Protein 5COY (pdb70)

CATH classification: 2.40.50.40

Solvent-accessible surface area: 8173 Å² total; per-residue (Å²): 97,41,58,27,31,47,2,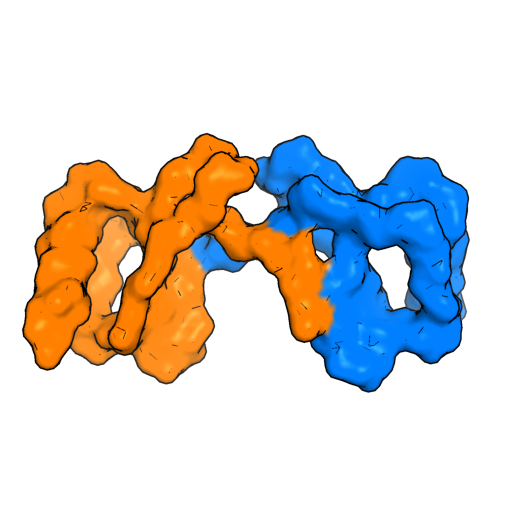1,57,70,74,59,96,192,76,13,75,80,79,101,1,67,95,51,69,131,12,36,86,127,13,87,49,96,3,0,0,0,20,6,151,178,98,107,58,7,0,0,33,36,114,100,135,34,0,104,88,30,20,88,48,34,115,156,148,75,61,66,26,25,47,1,1,49,44,71,44,98,188,70,5,68,84,80,90,2,79,80,42,66,128,15,39,83,136,11,89,54,97,3,0,0,0,11,4,151,183,101,105,60,2,0,0,34,35,142,116,137,36,0,114,90,33,15,90,48,36,104,144,154

GO terms:
  GO:0008009 chemokine activity (F, IDA)
  GO:0045745 positive regulation of G protein-coupled receptor signaling pathway (P, IDA)
  GO:0070098 chemokine-mediated signaling pathway (P, IDA)
  GO:0005576 extracellular region (C, IC)
  GO:0098586 cel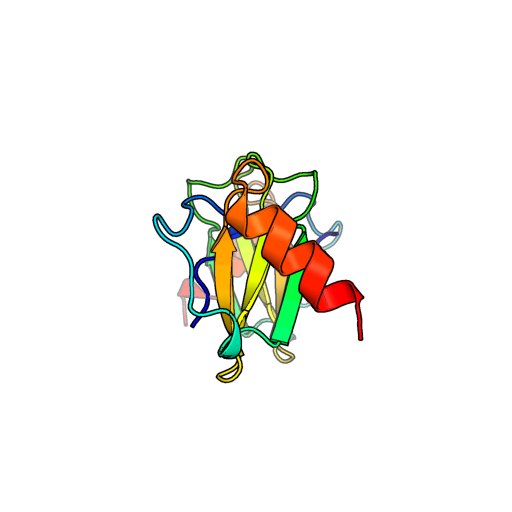lular response to virus (P, IEP)
  GO:2000406 positive regulation of T cell migration (P, IDA)
  GO:0050796 regulation of insulin secretion (P, IDA)
  GO:0007186 G protein-coupled receptor signaling pathway (P, IDA)
  GO:0016020 membrane (C, IDA)
  GO:0042379 chemokine receptor binding (F, IDA)
  GO:0005576 extracellular region (C, TAS)
  GO:0042802 identical protein binding (F, IPI)
  GO:0005515 protein binding (F, IPI)
  GO:0035689 chemokine (C-C motif) ligand 5 signaling pathway (P, IDA)
  GO:0042102 positive regulation of T cell proliferation (P, IDA)
  GO:0042119 neutrophil activation (P, IDA)
  GO:0030298 receptor signaling protein tyrosine kinase activator activity (F, IDA)
  GO:0031726 CCR1 chemokine receptor binding (F, IDA)
  GO:0045071 negative regulation of viral genome replication (P, IDA)
  GO:0045785 positive regulation of cell adhesion (P, IDA)

InterPro domains:
  IPR000827 CC chemokine, conserved site [PS00472] (33-74)
  IPR001811 Chemokine interleukin-8-like domain [PF00048] (32-88)
  IPR001811 Chemokine interleukin-8-like domain [SM00199] (30-88)
  IPR036048 Chemokine interleukin-8-like superfamily [SSF54117] (31-90)
  IPR039809 Chemokine beta/gamma/delta [PTHR12015] (4-88)

Organism: Homo sapiens (NCBI:txid9606)

Radius of gyration: 17.4 Å; Cα contacts (8 Å, |Δi|>4): 243; chains: 2; bounding box: 37×37×47 Å

Secondary structure (P-SEA, 3-state):
cccbbbbbccccccccccccccccccccccccbbbbbbbcccbbbbbbbcccaaaaaaaaaaacc/cccbbbbbccccccccccccccccccccccccbbbbbbbcccccbbbbbcccaaaaaaaaaaaac

Foldseek 3Di:
DPDDFDDDDDADPDDDPLQQFQDWDWGDPVHPATWIWTQGPVRDTGTHHPVDPVNVVSVVVNVPD/DDDDFDEDDDADPDDDPLVFFDAKDWGDPVYPDTWIWTAGPVGDTGTHDPPDPVNVVSNVVNVVD

Structure (mmCIF, N/CA/C/O backbone):
data_5COY
#
_entry.id   5COY
#
_cell.length_a   23.601
_cell.length_b   56.196
_cell.length_c   94.168
_cell.angle_alpha   90.00
_cell.angle_beta   90.00
_cell.angle_gamma   90.00
#
_symmetry.space_group_name_H-M   'P 21 21 21'
#
loop_
_entity.id
_entity.type
_entity.pdbx_description
1 polymer 'C-C motif chemokine 5'
2 branched alpha-D-fructofuranose-(2-1)-alpha-D-glucopyranose
3 non-polymer 'PHOSPHATE ION'
4 non-polymer DI(HYDROXYETHYL)ETHER
5 water water
#
loop_
_atom_site.group_PDB
_atom_site.id
_atom_site.type_symbol
_atom_site.label_atom_id
_atom_site.label_alt_id
_atom_site.label_comp_id
_atom_site.label_asym_id
_atom_site.label_entity_id
_atom_site.label_seq_id
_atom_site.pdbx_PDB_ins_code
_atom_site.Cartn_x
_atom_site.Cartn_y
_atom_site.Cartn_z
_atom_site.occupancy
_atom_site.B_iso_or_equiv
_atom_site.auth_seq_id
_atom_site.auth_comp_id
_atom_site.auth_asym_id
_atom_site.auth_atom_id
_atom_site.pdbx_PDB_model_num
ATOM 1 N N . SER A 1 1 ? -2.377 24.938 -6.416 1.00 18.26 4 SER A N 1
ATOM 2 C CA . SER A 1 1 ? -1.873 24.165 -5.291 1.00 17.71 4 SER A CA 1
ATOM 3 C C . SER A 1 1 ? -0.590 24.791 -4.745 1.00 16.42 4 SER A C 1
ATOM 4 O O . SER A 1 1 ? 0.140 25.447 -5.491 1.00 16.93 4 SER A O 1
ATOM 7 N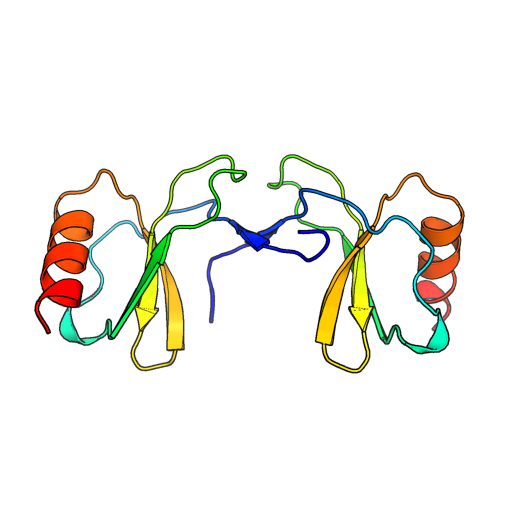 N . SER A 1 2 ? -0.316 24.599 -3.456 1.00 15.05 5 SER A N 1
ATOM 8 C CA . SER A 1 2 ? 0.998 24.977 -2.932 1.00 14.81 5 SER A CA 1
ATOM 9 C C . SER A 1 2 ? 1.927 23.774 -2.833 1.00 13.29 5 SER A C 1
ATOM 10 O O . SER A 1 2 ? 2.998 23.884 -2.270 1.00 13.34 5 SER A O 1
ATOM 13 N N . ASP A 1 3 ? 1.524 22.641 -3.405 1.00 11.87 6 ASP A N 1
ATOM 14 C CA . ASP A 1 3 ? 2.439 21.524 -3.638 1.00 11.38 6 ASP A CA 1
ATOM 15 C C . ASP A 1 3 ? 2.999 21.620 -5.042 1.00 10.51 6 ASP A C 1
ATOM 16 O O . ASP A 1 3 ? 2.429 22.307 -5.898 1.00 11.08 6 ASP A O 1
ATOM 21 N N . THR A 1 4 ? 4.099 20.923 -5.300 1.00 10.06 7 THR A N 1
ATOM 22 C CA . THR A 1 4 ? 4.599 20.856 -6.671 1.00 9.98 7 THR A CA 1
ATOM 23 C C . THR A 1 4 ? 3.587 20.211 -7.597 1.00 10.72 7 THR A C 1
ATOM 24 O O . THR A 1 4 ? 2.708 19.437 -7.175 1.00 11.31 7 THR A O 1
ATOM 28 N N . THR A 1 5 ? 3.699 20.545 -8.878 1.00 10.74 8 THR A N 1
ATOM 29 C CA . THR A 1 5 ? 2.872 19.893 -9.888 1.00 11.54 8 THR A CA 1
ATOM 30 C C . THR A 1 5 ? 3.775 19.607 -11.081 1.00 9.74 8 THR A C 1
ATOM 31 O O . THR A 1 5 ? 4.709 20.356 -11.356 1.00 10.43 8 THR A O 1
ATOM 35 N N . PRO A 1 6 ? 3.531 18.488 -11.768 1.00 9.94 9 PRO A N 1
ATOM 36 C CA . PRO A 1 6 ? 4.455 18.089 -12.835 1.00 11.01 9 PRO A CA 1
ATOM 37 C C . PRO A 1 6 ? 4.269 18.914 -14.102 1.00 10.86 9 PRO A C 1
ATOM 38 O O . PRO A 1 6 ? 3.141 19.127 -14.559 1.00 11.17 9 PRO A O 1
ATOM 42 N N . CYS A 1 7 ? 5.372 19.379 -14.660 1.00 11.02 10 CYS A N 1
ATOM 43 C CA . CYS A 1 7 ? 5.350 20.012 -15.969 1.00 11.72 10 CYS A CA 1
ATOM 44 C C . CYS A 1 7 ? 6.290 19.256 -16.901 1.00 12.05 10 CYS A C 1
ATOM 45 O O . CYS A 1 7 ? 7.226 18.565 -16.447 1.00 13.22 10 CYS A O 1
ATOM 48 N N . CYS A 1 8 ? 6.056 19.402 -18.202 1.00 12.34 11 CYS A N 1
ATOM 49 C CA . CYS A 1 8 ? 6.922 18.795 -19.217 1.00 13.91 11 CYS A CA 1
ATOM 50 C C . CYS A 1 8 ? 7.750 19.830 -19.932 1.00 15.34 11 CYS A C 1
ATOM 51 O O . CYS A 1 8 ? 7.222 20.857 -20.359 1.00 15.69 11 CYS A O 1
ATOM 54 N N . PHE A 1 9 ? 9.038 19.546 -20.097 1.00 15.89 12 PHE A N 1
ATOM 55 C CA . PHE A 1 9 ? 9.927 20.447 -20.836 1.00 17.65 12 PHE A CA 1
ATOM 56 C C . PHE A 1 9 ? 10.575 19.806 -22.050 1.00 20.27 12 PHE A C 1
ATOM 57 O O . PHE A 1 9 ? 11.324 20.457 -22.760 1.00 21.97 12 PHE A O 1
ATOM 65 N N . ALA A 1 10 ? 10.280 18.533 -22.280 1.00 19.82 13 ALA A N 1
ATOM 66 C CA . ALA A 1 10 ? 10.636 17.876 -23.520 1.00 20.63 13 ALA A CA 1
ATOM 67 C C . ALA A 1 10 ? 9.517 16.898 -23.828 1.00 19.88 13 ALA A C 1
ATOM 68 O O . ALA A 1 10 ? 8.787 16.485 -22.926 1.00 20.48 13 ALA A O 1
ATOM 70 N N . TYR A 1 11 ? 9.332 16.591 -25.102 1.00 18.80 14 TYR A N 1
ATOM 71 C CA . TYR A 1 11 ? 8.365 15.587 -25.523 1.00 17.72 14 TYR A CA 1
ATOM 72 C C . TYR A 1 11 ? 9.072 14.386 -26.124 1.00 16.97 14 TYR A C 1
ATOM 73 O O . TYR A 1 11 ? 10.071 14.546 -26.825 1.00 17.40 14 TYR A O 1
ATOM 82 N N . ILE A 1 12 ? 8.547 13.187 -25.901 1.00 16.16 15 ILE A N 1
ATOM 83 C CA . ILE A 1 12 ? 9.090 12.028 -26.605 1.00 16.63 15 ILE A CA 1
ATOM 84 C C . ILE A 1 12 ? 8.939 12.241 -28.119 1.00 17.17 15 ILE A C 1
ATOM 85 O O . ILE A 1 12 ? 7.921 12.742 -28.585 1.00 16.88 15 ILE A O 1
ATOM 90 N N . ALA A 1 13 ? 9.967 11.904 -28.887 1.00 17.37 16 ALA A N 1
ATOM 91 C CA . ALA A 1 13 ? 9.994 12.282 -30.302 1.00 20.67 16 ALA A CA 1
ATOM 92 C C . ALA A 1 13 ? 9.189 11.348 -31.206 1.00 24.83 16 ALA A C 1
ATOM 93 O O . ALA A 1 13 ? 8.797 11.728 -32.305 1.00 27.18 16 ALA A O 1
ATOM 95 N N . ARG A 1 14 ? 8.996 10.116 -30.768 1.00 26.38 17 ARG A N 1
ATOM 96 C CA . ARG A 1 14 ? 8.309 9.115 -31.580 1.00 28.78 17 ARG A CA 1
ATOM 97 C C . ARG A 1 14 ? 7.290 8.395 -30.709 1.00 26.99 17 ARG A C 1
ATOM 98 O O . ARG A 1 14 ? 7.383 8.450 -29.476 1.00 26.59 17 ARG A O 1
ATOM 106 N N . PRO A 1 15 ? 6.283 7.769 -31.334 1.00 25.79 18 PRO A N 1
ATOM 107 C CA . PRO A 1 15 ? 5.232 7.120 -30.549 1.00 24.59 18 PRO A CA 1
ATOM 108 C C . PRO A 1 15 ? 5.763 6.012 -29.659 1.00 23.60 18 PRO A C 1
ATOM 109 O O . PRO A 1 15 ? 6.559 5.169 -30.100 1.00 23.48 18 PRO A O 1
ATOM 113 N N . LEU A 1 16 ? 5.325 6.034 -28.405 1.00 23.00 19 LEU A N 1
ATOM 114 C CA . LEU A 1 16 ? 5.465 4.903 -27.508 1.00 22.74 19 LEU A CA 1
ATOM 115 C C . LEU A 1 16 ? 4.629 3.769 -28.069 1.00 21.19 19 LEU A C 1
ATOM 116 O O . LEU A 1 16 ? 3.620 4.025 -28.704 1.00 21.22 19 LEU A O 1
ATOM 121 N N . PRO A 1 17 ? 5.011 2.521 -27.796 1.00 20.88 20 PRO A N 1
ATOM 122 C CA . PRO A 1 17 ? 4.135 1.417 -28.200 1.00 20.06 20 PRO A CA 1
ATOM 123 C C . PRO A 1 17 ? 2.807 1.513 -27.453 1.00 17.18 20 PRO A C 1
ATOM 124 O O . PRO A 1 17 ? 2.803 1.599 -26.223 1.00 16.57 20 PRO A O 1
ATOM 128 N N . ARG A 1 18 ? 1.707 1.522 -28.194 1.00 15.00 21 ARG A N 1
ATOM 129 C CA . ARG A 1 18 ? 0.374 1.691 -27.626 1.00 14.11 21 ARG A CA 1
ATOM 130 C C . ARG A 1 18 ? 0.112 0.723 -26.492 1.00 14.51 21 ARG A C 1
ATOM 131 O O . ARG A 1 18 ? -0.439 1.122 -25.457 1.00 14.33 21 ARG A O 1
ATOM 139 N N . ALA A 1 19 ? 0.500 -0.540 -26.688 1.00 14.46 22 ALA A N 1
ATOM 140 C CA . ALA A 1 19 ? 0.175 -1.585 -25.715 1.00 15.39 22 ALA A CA 1
ATOM 141 C C . ALA A 1 19 ? 0.887 -1.383 -24.384 1.00 17.34 22 ALA A C 1
ATOM 142 O O . ALA A 1 19 ? 0.542 -2.034 -23.396 1.00 19.73 22 ALA A O 1
ATOM 144 N N . HIS A 1 20 ? 1.883 -0.508 -24.354 1.00 17.13 23 HIS A N 1
ATOM 145 C CA . HIS A 1 20 ? 2.584 -0.242 -23.104 1.00 17.89 23 HIS A CA 1
ATOM 146 C C . HIS A 1 20 ? 1.932 0.850 -22.302 1.00 15.39 23 HIS A C 1
ATOM 147 O O . HIS A 1 20 ? 2.385 1.141 -21.202 1.00 15.46 23 HIS A O 1
ATOM 154 N N . ILE A 1 21 ? 0.883 1.466 -22.827 1.00 12.46 24 ILE A N 1
ATOM 155 C CA . ILE A 1 21 ? 0.298 2.625 -22.159 1.00 12.75 24 ILE A CA 1
ATOM 156 C C . ILE A 1 21 ? -1.036 2.266 -21.535 1.00 11.81 24 ILE A C 1
ATOM 157 O O . ILE A 1 21 ? -1.892 1.680 -22.189 1.00 12.29 24 ILE A O 1
ATOM 162 N N . LYS A 1 22 ? -1.223 2.601 -20.260 1.00 11.42 25 LYS A N 1
ATOM 163 C CA . LYS A 1 22 ? -2.479 2.252 -19.605 1.00 12.42 25 LYS A CA 1
ATOM 164 C C . LYS A 1 22 ? -3.320 3.453 -19.167 1.00 12.72 25 LYS A C 1
ATOM 165 O O . LYS A 1 22 ? -4.511 3.300 -18.891 1.00 13.28 25 LYS A O 1
ATOM 171 N N . GLU A 1 23 ? -2.712 4.637 -19.093 1.00 11.75 26 GLU A N 1
ATOM 172 C CA . GLU A 1 23 ? -3.393 5.844 -18.585 1.00 12.57 26 GLU A CA 1
ATOM 173 C C . GLU A 1 23 ? -2.770 7.078 -19.210 1.00 11.82 26 GLU A C 1
ATOM 174 O O . GLU A 1 23 ? -1.646 7.033 -19.736 1.00 12.02 26 GLU A O 1
ATOM 180 N N . TYR A 1 24 ? -3.484 8.193 -19.112 1.00 12.14 27 TYR A N 1
ATOM 181 C CA . TYR A 1 24 ? -2.909 9.483 -19.481 1.00 13.81 27 TYR A CA 1
ATOM 182 C C . TYR A 1 24 ? -3.451 10.564 -18.550 1.00 14.17 27 TYR A C 1
ATOM 183 O O . TYR A 1 24 ? -4.507 10.390 -17.951 1.00 14.22 27 TYR A O 1
ATOM 192 N N . PHE A 1 25 ? -2.738 11.683 -18.444 1.00 13.99 28 PHE A N 1
ATOM 193 C CA . PHE A 1 25 ? -3.315 12.887 -17.860 1.00 15.05 28 PHE A CA 1
ATOM 194 C C . PHE A 1 25 ? -2.719 14.106 -18.546 1.00 16.46 28 PHE A C 1
ATOM 195 O O . PHE A 1 25 ? -1.698 14.021 -19.222 1.00 17.47 28 PHE A O 1
ATOM 203 N N . TYR A 1 26 ? -3.390 15.238 -18.395 1.00 16.27 29 TYR A N 1
ATOM 204 C CA . TYR A 1 26 ? -2.869 16.503 -18.899 1.00 16.44 29 TYR A CA 1
ATOM 205 C C . TYR A 1 26 ? -2.117 17.210 -17.799 1.00 15.28 29 TYR A C 1
ATOM 206 O O . TYR A 1 26 ? -2.583 17.248 -16.674 1.00 15.91 29 TYR A O 1
ATOM 215 N N . THR A 1 27 ? -0.962 17.789 -18.114 1.00 13.53 30 THR A N 1
ATOM 216 C CA . THR A 1 27 ? -0.288 18.611 -17.125 1.00 12.39 30 THR A CA 1
ATOM 217 C C . THR A 1 27 ? -1.092 19.872 -16.901 1.00 12.40 30 THR A C 1
ATOM 218 O O . THR A 1 27 ? -1.892 20.267 -17.752 1.00 13.07 30 THR A O 1
ATOM 222 N N . SER A 1 28 ? -0.875 20.497 -15.752 1.00 11.86 31 SER A N 1
ATOM 223 C CA . SER A 1 28 ? -1.553 21.738 -15.392 1.00 11.93 31 SER A 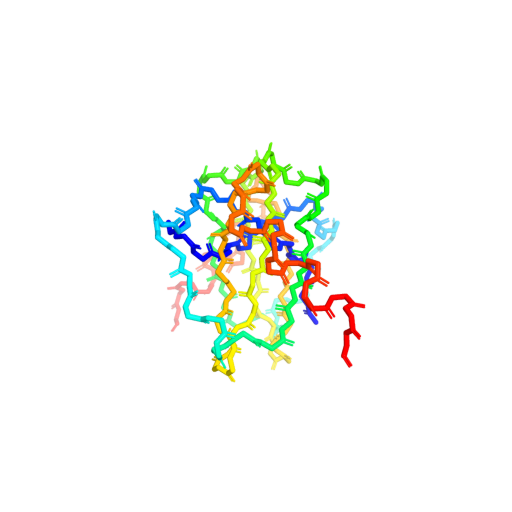CA 1
ATOM 224 C C . SER A 1 28 ? -1.472 22.827 -16.448 1.00 12.01 31 SER A C 1
ATOM 225 O O . SER A 1 28 ? -0.420 23.038 -17.048 1.00 11.80 31 SER A O 1
ATOM 228 N N . GLY A 1 29 ? -2.570 23.552 -16.635 1.00 11.42 32 GLY A N 1
ATOM 229 C CA . GLY A 1 29 ? -2.558 24.729 -17.497 1.00 11.01 32 GLY A CA 1
ATOM 230 C C . GLY A 1 29 ? -1.629 25.841 -17.025 1.00 11.90 32 GLY A C 1
ATOM 231 O O . GLY A 1 29 ? -1.364 26.794 -17.772 1.00 12.89 32 GLY A O 1
ATOM 232 N N . LYS A 1 30 ? -1.112 25.734 -15.800 1.00 11.58 33 LYS A N 1
ATOM 233 C CA . LYS A 1 30 ? -0.132 26.713 -15.302 1.00 13.55 33 LYS A CA 1
ATOM 234 C C . LYS A 1 30 ? 1.253 26.507 -15.916 1.00 11.99 33 LYS A C 1
ATOM 235 O O . LYS A 1 30 ? 2.081 27.423 -15.924 1.00 11.19 33 LYS A O 1
ATOM 241 N N . CYS A 1 31 ? 1.508 25.301 -16.424 1.00 11.65 34 CYS A N 1
ATOM 242 C CA . CYS A 1 31 ? 2.808 24.994 -17.030 1.00 11.15 34 CYS A CA 1
ATOM 243 C C . CYS A 1 31 ? 3.015 25.779 -18.317 1.00 11.87 34 CYS A C 1
ATOM 244 O O . CYS A 1 31 ? 2.054 26.167 -18.986 1.00 12.66 34 CYS A O 1
ATOM 247 N N . SER A 1 32 ? 4.276 26.000 -18.669 1.00 12.35 35 SER A N 1
ATOM 248 C CA . SER A 1 32 ? 4.569 26.778 -19.862 1.00 13.77 35 SER A CA 1
ATOM 249 C C . SER A 1 32 ? 4.179 26.040 -21.146 1.00 15.36 35 SER A C 1
ATOM 250 O O . SER A 1 32 ? 3.819 26.685 -22.133 1.00 16.92 35 SER A O 1
ATOM 253 N N . ASN A 1 33 ? 4.260 24.706 -21.136 1.00 15.66 36 ASN A N 1
ATOM 254 C CA . ASN A 1 33 ? 3.923 23.884 -22.312 1.00 17.49 36 ASN A CA 1
ATOM 255 C C . ASN A 1 33 ? 2.661 23.074 -22.040 1.00 16.64 36 ASN A C 1
ATOM 256 O O . ASN A 1 33 ? 2.499 22.540 -20.957 1.00 16.15 36 ASN A O 1
ATOM 261 N N . PRO A 1 34 ? 1.774 22.945 -23.022 1.00 17.13 37 PRO A N 1
ATOM 262 C CA . PRO A 1 34 ? 0.720 21.952 -22.833 1.00 17.78 37 PRO A CA 1
ATOM 263 C C . PRO A 1 34 ? 1.365 20.568 -22.967 1.00 17.62 37 PRO A C 1
ATOM 264 O O . PRO A 1 34 ? 2.352 20.415 -23.693 1.00 18.16 37 PRO A O 1
ATOM 268 N N . ALA A 1 35 ? 0.846 19.575 -22.273 1.00 16.25 38 ALA A N 1
ATOM 269 C CA . ALA A 1 35 ? 1.440 18.255 -22.407 1.00 15.09 38 ALA A CA 1
ATOM 270 C C . ALA A 1 35 ? 0.459 17.189 -22.017 1.00 15.03 38 ALA A C 1
ATOM 271 O O . ALA A 1 35 ? -0.426 17.405 -21.198 1.00 14.97 38 ALA A O 1
ATOM 273 N N . VAL A 1 36 ? 0.636 16.019 -22.621 1.00 15.09 39 VAL A N 1
ATOM 274 C CA . VAL A 1 36 ? -0.015 14.808 -22.179 1.00 15.90 39 VAL A CA 1
ATOM 275 C C . VAL A 1 36 ? 1.074 13.973 -21.550 1.00 15.55 39 VAL A C 1
ATOM 276 O O . VAL A 1 36 ? 2.177 13.891 -22.086 1.00 17.05 39 VAL A O 1
ATOM 280 N N . VAL A 1 37 ? 0.785 13.379 -20.400 1.00 14.09 40 VAL A N 1
ATOM 281 C CA . VAL A 1 37 ? 1.694 12.429 -19.784 1.00 13.47 40 VAL A CA 1
ATOM 282 C C . VAL A 1 37 ? 1.056 11.067 -19.887 1.00 13.35 40 VAL A C 1
ATOM 283 O O . VAL A 1 37 ? -0.025 10.841 -19.348 1.00 13.48 40 VAL A O 1
ATOM 287 N N . PHE A 1 38 ? 1.720 10.167 -20.593 1.00 12.89 41 PHE A N 1
ATOM 288 C CA . PHE A 1 38 ? 1.276 8.790 -20.678 1.00 12.05 41 PHE A CA 1
ATOM 289 C C . PHE A 1 38 ? 1.911 7.997 -19.553 1.00 12.35 41 PHE A C 1
ATOM 290 O O . PHE A 1 38 ? 3.086 8.175 -19.244 1.00 13.99 41 PHE A O 1
ATOM 298 N N . VAL A 1 39 ? 1.116 7.152 -18.910 1.00 11.29 42 VAL A N 1
ATOM 299 C CA . VAL A 1 39 ? 1.598 6.293 -17.837 1.00 10.67 42 VAL A CA 1
ATOM 300 C C . VAL A 1 39 ? 1.710 4.894 -18.397 1.00 10.12 42 VAL A C 1
ATOM 301 O O . VAL A 1 39 ? 0.722 4.360 -18.941 1.00 10.17 42 VAL A O 1
ATOM 305 N N . THR A 1 40 ? 2.900 4.308 -18.296 1.00 10.30 43 THR A N 1
ATOM 306 C CA . THR A 1 40 ? 3.125 3.006 -18.904 1.00 10.94 43 THR A CA 1
ATOM 307 C C . THR A 1 40 ? 2.761 1.883 -17.969 1.00 12.47 43 THR A C 1
ATOM 308 O O . THR A 1 40 ? 2.444 2.105 -16.797 1.00 12.49 43 THR A O 1
ATOM 312 N N . ARG A 1 41 ? 2.789 0.655 -18.475 1.00 13.78 44 ARG A N 1
ATOM 313 C CA . ARG A 1 41 ? 2.417 -0.468 -17.622 1.00 15.72 44 ARG A CA 1
ATOM 314 C C . ARG A 1 41 ? 3.505 -0.825 -16.596 1.00 16.72 44 ARG A C 1
ATOM 315 O O . ARG A 1 41 ? 3.256 -1.590 -15.676 1.00 17.89 44 ARG A O 1
ATOM 323 N N . LYS A 1 42 ? 4.686 -0.235 -16.725 1.00 16.35 45 LYS A N 1
ATOM 324 C CA . LYS A 1 42 ? 5.684 -0.303 -15.665 1.00 18.03 45 LYS A CA 1
ATOM 325 C C . LYS A 1 42 ? 5.643 0.994 -14.834 1.00 16.68 45 LYS A C 1
ATOM 326 O O . LYS A 1 42 ? 6.563 1.306 -14.083 1.00 16.68 45 LYS A O 1
ATOM 332 N N . ASN A 1 43 ? 4.549 1.738 -14.982 1.00 15.66 46 ASN A N 1
ATOM 333 C CA . ASN A 1 43 ? 4.278 2.955 -14.206 1.00 15.80 46 ASN A CA 1
ATOM 334 C C . ASN A 1 43 ? 5.291 4.066 -14.418 1.00 16.60 46 ASN A C 1
ATOM 335 O O . ASN A 1 43 ? 5.500 4.901 -13.523 1.00 18.46 46 ASN A O 1
ATOM 340 N N . ARG A 1 44 ? 5.915 4.081 -15.600 1.00 15.19 47 ARG A N 1
ATOM 341 C CA . ARG A 1 44 ? 6.750 5.210 -16.024 1.00 15.51 47 ARG A CA 1
ATOM 342 C C . ARG A 1 44 ? 5.852 6.326 -16.521 1.00 15.00 47 ARG A C 1
ATOM 343 O O . ARG A 1 44 ? 4.762 6.070 -17.006 1.00 14.89 47 ARG A O 1
ATOM 351 N N . GLN A 1 45 ? 6.327 7.559 -16.455 1.00 14.88 48 GLN A N 1
ATOM 352 C CA . GLN A 1 45 ? 5.561 8.681 -16.974 1.00 14.79 48 GLN A CA 1
ATOM 353 C C . GLN A 1 45 ? 6.308 9.325 -18.118 1.00 14.74 48 GLN A C 1
ATOM 354 O O . GLN A 1 45 ? 7.475 9.665 -17.978 1.00 14.73 48 GLN A O 1
ATOM 360 N N . VAL A 1 46 ? 5.620 9.484 -19.244 1.00 14.33 49 VAL A N 1
ATOM 361 C CA . VAL A 1 46 ? 6.245 9.968 -20.474 1.00 14.57 49 VAL A CA 1
ATOM 362 C C . VAL A 1 46 ? 5.520 11.173 -21.060 1.00 14.05 49 VAL A C 1
ATOM 363 O O . VAL A 1 46 ? 4.318 11.113 -21.319 1.00 14.30 49 VAL A O 1
ATOM 367 N N . CYS A 1 47 ? 6.250 12.267 -21.261 1.00 14.38 50 CYS A N 1
ATOM 368 C CA . CYS A 1 47 ? 5.691 13.509 -21.788 1.00 15.42 50 CYS A CA 1
ATOM 369 C C . CYS A 1 47 ? 5.510 13.418 -23.288 1.00 15.74 50 CYS A C 1
ATOM 370 O O . CYS A 1 47 ? 6.418 12.974 -23.983 1.00 16.26 50 CYS A O 1
ATOM 373 N N . ALA A 1 48 ? 4.370 13.902 -23.776 1.00 15.24 51 ALA A N 1
ATOM 374 C CA . ALA A 1 48 ? 4.041 13.868 -25.196 1.00 15.85 51 ALA A CA 1
ATOM 375 C C . ALA A 1 48 ? 3.305 15.140 -25.616 1.00 16.38 51 ALA A C 1
ATOM 376 O O . ALA A 1 48 ? 2.614 15.793 -24.813 1.00 16.93 51 ALA A O 1
ATOM 378 N N . ASN A 1 49 ? 3.442 15.475 -26.889 1.00 17.22 52 ASN A N 1
ATOM 379 C CA . ASN A 1 49 ? 2.879 16.707 -27.429 1.00 18.83 52 ASN A CA 1
ATOM 380 C C . ASN A 1 49 ? 1.453 16.494 -27.928 1.00 20.42 52 ASN A C 1
ATOM 381 O O . ASN A 1 49 ? 1.258 15.758 -28.886 1.00 20.84 52 ASN A O 1
ATOM 386 N N . PRO A 1 50 ? 0.465 17.168 -27.308 1.00 21.85 53 PRO A N 1
ATOM 387 C CA . PRO A 1 50 ? -0.963 17.059 -27.660 1.00 23.46 53 PRO A CA 1
ATOM 388 C C . PRO A 1 50 ? -1.267 17.386 -29.120 1.00 25.52 53 PRO A C 1
ATOM 389 O O . PRO A 1 50 ? -2.331 17.009 -29.612 1.00 25.94 53 PRO A O 1
ATOM 393 N N . GLU A 1 51 ? -0.363 18.102 -29.783 1.00 27.63 54 GLU A N 1
ATOM 394 C CA . GLU A 1 51 ? -0.573 18.520 -31.160 1.00 31.02 54 GLU A CA 1
ATOM 395 C C . GLU A 1 51 ? -0.367 17.358 -32.129 1.00 29.45 54 GLU A C 1
ATOM 396 O O . GLU A 1 51 ? -0.882 17.368 -33.243 1.00 29.69 54 GLU A O 1
ATOM 402 N N . LYS A 1 52 ? 0.369 16.337 -31.704 1.00 28.10 55 LYS A N 1
ATOM 403 C CA . LYS A 1 52 ? 0.700 15.243 -32.612 1.00 27.58 55 LYS A CA 1
ATOM 404 C C . LYS A 1 52 ? -0.460 14.279 -32.795 1.00 26.85 55 LYS A C 1
ATOM 405 O O . LYS A 1 52 ? -1.165 13.939 -31.846 1.00 26.30 55 LYS A O 1
ATOM 411 N N . LYS A 1 53 ? -0.643 13.829 -34.031 1.00 26.71 56 LYS A N 1
ATOM 412 C CA . LYS A 1 53 ? -1.721 12.910 -34.361 1.00 27.40 56 LYS A CA 1
ATOM 413 C C . LYS A 1 53 ? -1.732 11.657 -33.491 1.00 24.66 56 LYS A C 1
ATOM 414 O O . LYS A 1 53 ? -2.777 11.264 -32.985 1.00 24.32 56 LYS A O 1
ATOM 420 N N . TRP A 1 54 ? -0.576 11.027 -33.318 1.00 22.69 57 TRP A N 1
ATOM 421 C CA . TRP A 1 54 ? -0.551 9.768 -32.575 1.00 20.51 57 TRP A CA 1
ATOM 422 C C . TRP A 1 54 ? -0.984 9.966 -31.122 1.00 19.68 57 TRP A C 1
ATOM 423 O O . TRP A 1 54 ? -1.622 9.084 -30.523 1.00 19.42 57 TRP A O 1
ATOM 434 N N . VAL A 1 55 ? -0.645 11.123 -30.560 1.00 18.85 58 VAL A N 1
ATOM 435 C CA . VAL A 1 55 ? -1.010 11.433 -29.188 1.00 18.66 58 VAL A CA 1
ATOM 436 C C . VAL A 1 55 ? -2.523 11.526 -29.038 1.00 19.74 58 VAL A C 1
ATOM 437 O O . VAL A 1 55 ? -3.097 10.900 -28.140 1.00 19.98 58 VAL A O 1
ATOM 441 N N . ARG A 1 56 ? -3.182 12.250 -29.938 1.00 20.77 59 ARG A N 1
ATOM 442 C CA . ARG A 1 56 ? -4.646 12.354 -29.899 1.00 22.34 59 ARG A CA 1
ATOM 443 C C . ARG A 1 56 ? -5.285 10.990 -30.139 1.00 22.05 59 ARG A C 1
ATOM 444 O O . ARG A 1 56 ? -6.269 10.646 -29.492 1.00 22.62 59 ARG A O 1
ATOM 452 N N . GLU A 1 57 ? -4.699 10.201 -31.031 1.00 22.26 60 GLU A N 1
ATOM 453 C CA . GLU A 1 57 ? -5.209 8.857 -31.302 1.00 23.29 60 GLU A CA 1
ATOM 454 C C . GLU A 1 57 ? -5.101 7.954 -30.072 1.00 21.33 60 GLU A C 1
ATOM 455 O O . GLU A 1 57 ? -6.037 7.227 -29.757 1.00 21.24 60 GLU A O 1
ATOM 461 N N . TYR A 1 58 ? -3.966 8.002 -29.381 1.00 19.91 61 TYR A N 1
ATOM 462 C CA . TYR A 1 58 ? -3.799 7.213 -28.160 1.00 19.12 61 TYR A CA 1
ATOM 463 C C . TYR A 1 58 ? -4.809 7.621 -27.100 1.00 19.00 61 TYR A C 1
ATOM 464 O O . TYR A 1 58 ? -5.381 6.772 -26.408 1.00 18.90 61 TYR A O 1
ATOM 473 N N . ILE A 1 59 ? -5.011 8.925 -26.959 1.00 19.25 62 ILE A N 1
ATOM 474 C CA . ILE A 1 59 ? -6.011 9.423 -26.018 1.00 19.60 62 ILE A CA 1
ATOM 475 C C . ILE A 1 59 ? -7.404 8.900 -26.356 1.00 20.75 62 ILE A C 1
ATOM 476 O O . ILE A 1 59 ? -8.119 8.397 -25.487 1.00 20.44 62 ILE A O 1
ATOM 481 N N . ASN A 1 60 ? -7.790 9.014 -27.619 1.00 21.86 63 ASN A N 1
ATOM 482 C CA . ASN A 1 60 ? -9.095 8.516 -28.035 1.00 22.22 63 ASN A CA 1
ATOM 483 C C . ASN A 1 60 ? -9.228 7.021 -27.707 1.00 21.19 63 ASN A C 1
ATOM 484 O O . ASN A 1 60 ? -10.266 6.576 -27.212 1.00 21.64 63 ASN A O 1
ATOM 489 N N . SER A 1 61 ? -8.173 6.253 -27.970 1.00 19.37 64 SER A N 1
ATOM 490 C CA . SER A 1 61 ? -8.204 4.809 -27.707 1.00 18.94 64 SER A CA 1
ATOM 491 C C . SER A 1 61 ? -8.364 4.519 -26.208 1.00 19.39 64 SER A C 1
ATOM 492 O O . SER A 1 61 ? -9.153 3.664 -25.816 1.00 20.51 64 SER A O 1
ATOM 495 N N . LEU A 1 62 ? -7.606 5.233 -25.372 1.00 19.27 65 LEU A N 1
ATOM 496 C CA . LEU A 1 62 ? -7.661 5.057 -23.920 1.00 19.87 65 LEU A CA 1
ATOM 497 C C . LEU A 1 62 ? -9.030 5.368 -23.317 1.00 23.02 65 LEU A C 1
ATOM 498 O O . LEU A 1 62 ? -9.385 4.817 -22.274 1.00 24.51 65 LEU A O 1
ATOM 503 N N . GLU A 1 63 ? -9.798 6.246 -23.960 1.00 24.67 66 GLU A N 1
ATOM 504 C CA . GLU A 1 63 ? -11.132 6.576 -23.458 1.00 28.08 66 GLU A CA 1
ATOM 505 C C . GLU A 1 63 ? -12.212 5.614 -23.956 1.00 29.29 66 GLU A C 1
ATOM 506 O O . GLU A 1 63 ? -13.360 5.687 -23.525 1.00 29.13 66 GLU A O 1
ATOM 512 N N . MET A 1 64 ? -11.832 4.705 -24.851 1.00 31.15 67 MET A N 1
ATOM 513 C CA . MET A 1 64 ? -12.776 3.770 -25.463 1.00 33.73 67 MET A CA 1
ATOM 514 C C . MET A 1 64 ? -13.156 2.582 -24.591 1.00 36.30 67 MET A C 1
ATOM 515 O O . MET A 1 64 ? -14.103 1.852 -24.906 1.00 36.86 67 MET A O 1
ATOM 520 N N . SER A 1 65 ? -12.416 2.370 -23.511 1.00 38.14 68 SER A N 1
ATOM 521 C CA . SER A 1 65 ? -12.724 1.277 -22.601 1.00 39.89 68 SER A CA 1
ATOM 522 C C . SER A 1 65 ? -11.988 1.465 -21.286 1.00 40.18 68 SER A C 1
ATOM 523 O O . SER A 1 65 ? -12.420 0.949 -20.260 1.00 40.35 68 SER A O 1
ATOM 526 C CA . SER B 1 1 ? 10.947 6.740 -14.079 1.00 29.48 4 SER B CA 1
ATOM 527 C C . SER B 1 1 ? 9.982 7.754 -14.706 1.00 29.16 4 SER B C 1
ATOM 528 O O . SER B 1 1 ? 9.090 7.385 -15.469 1.00 30.13 4 SER B O 1
ATOM 529 N N . SER B 1 2 ? 10.160 9.031 -14.391 1.00 27.51 5 SER B N 1
ATOM 530 C CA . SER B 1 2 ? 9.261 10.063 -14.906 1.00 26.47 5 SER B CA 1
ATOM 531 C C . SER B 1 2 ? 10.047 11.189 -15.588 1.00 26.87 5 SER B C 1
ATOM 532 O O . SER B 1 2 ? 11.027 11.681 -15.023 1.00 27.30 5 SER B O 1
ATOM 535 N N . ASP B 1 3 ? 9.642 11.610 -16.788 1.00 26.11 6 ASP B N 1
ATOM 536 C CA . ASP B 1 3 ? 10.334 12.737 -17.433 1.00 25.34 6 ASP B CA 1
ATOM 537 C C . ASP B 1 3 ? 9.631 14.090 -17.216 1.00 21.46 6 ASP B C 1
ATOM 538 O O . ASP B 1 3 ? 9.972 15.086 -17.847 1.00 21.29 6 ASP B O 1
ATOM 543 N N . THR B 1 4 ? 8.648 14.119 -16.330 1.00 18.10 7 THR B N 1
ATOM 544 C CA . THR B 1 4 ? 8.119 15.396 -15.863 1.00 16.05 7 THR B CA 1
ATOM 545 C C . THR B 1 4 ? 9.109 16.030 -14.882 1.00 15.28 7 THR B C 1
ATOM 546 O O . THR B 1 4 ? 10.037 15.371 -14.399 1.00 15.93 7 THR B O 1
ATOM 550 N N . THR B 1 5 ? 8.898 17.313 -14.620 1.00 14.02 8 THR B N 1
ATOM 551 C CA . THR B 1 5 ? 9.716 18.122 -13.715 1.00 12.50 8 THR B CA 1
ATOM 552 C C . THR B 1 5 ? 8.759 18.783 -12.725 1.00 11.71 8 THR B C 1
ATOM 553 O O . THR B 1 5 ? 7.774 19.353 -13.152 1.00 11.61 8 THR B O 1
ATOM 557 N N . PRO B 1 6 ? 9.034 18.731 -11.407 1.00 11.41 9 PRO B N 1
ATOM 558 C CA . PRO B 1 6 ? 8.138 19.397 -10.449 1.00 11.84 9 PRO B CA 1
ATOM 559 C C . PRO B 1 6 ? 8.314 20.904 -10.477 1.00 10.56 9 PRO B C 1
ATOM 560 O O . PRO B 1 6 ? 9.447 21.389 -10.418 1.00 11.56 9 PRO B O 1
ATOM 564 N N . CYS B 1 7 ? 7.208 21.632 -10.607 1.00 10.11 10 CYS B N 1
ATOM 565 C CA . CYS B 1 7 ? 7.248 23.095 -10.560 1.00 9.99 10 CYS B CA 1
ATOM 566 C C . CYS B 1 7 ? 6.267 23.620 -9.541 1.00 9.96 10 CYS B C 1
ATOM 567 O O . CYS B 1 7 ? 5.286 22.952 -9.199 1.00 9.81 10 CYS B O 1
ATOM 570 N N . CYS B 1 8 ? 6.526 24.840 -9.092 1.00 9.24 11 CYS B N 1
ATOM 571 C CA . CYS B 1 8 ? 5.680 25.506 -8.096 1.00 9.89 11 CYS B CA 1
ATOM 572 C C . CYS B 1 8 ? 4.948 26.698 -8.683 1.00 11.23 11 CYS B C 1
ATOM 573 O O . CYS B 1 8 ? 5.548 27.491 -9.405 1.00 11.95 11 CYS B O 1
ATOM 576 N N . PHE B 1 9 ? 3.674 26.852 -8.333 1.00 11.68 12 PHE B N 1
ATOM 577 C CA . PHE B 1 9 ? 2.868 27.982 -8.806 1.00 11.50 12 PHE B CA 1
ATOM 578 C C . PHE B 1 9 ? 2.188 28.748 -7.699 1.00 13.22 12 PHE B C 1
ATOM 579 O O . PHE B 1 9 ? 1.484 29.725 -7.949 1.00 14.98 12 PHE B O 1
ATOM 587 N N . ALA B 1 10 ? 2.390 28.296 -6.472 1.00 13.40 13 ALA B N 1
ATOM 588 C CA . ALA B 1 10 ? 1.971 29.044 -5.303 1.00 13.01 13 ALA B CA 1
ATOM 589 C C . ALA B 1 10 ? 2.856 28.612 -4.146 1.00 13.91 13 ALA B C 1
ATOM 590 O O . ALA B 1 10 ? 3.443 27.530 -4.180 1.00 15.35 13 ALA B O 1
ATOM 592 N N . TYR B 1 11 ? 2.947 29.445 -3.125 1.00 13.82 14 TYR B N 1
ATOM 593 C CA . TYR B 1 11 ? 3.792 29.160 -1.959 1.00 13.31 14 TYR B CA 1
ATOM 594 C C . TYR B 1 11 ? 2.934 28.952 -0.727 1.00 14.27 14 TYR B C 1
ATOM 595 O O . TYR B 1 11 ? 1.916 29.638 -0.560 1.00 15.26 14 TYR B O 1
ATOM 604 N N . ILE B 1 12 ? 3.347 28.050 0.147 1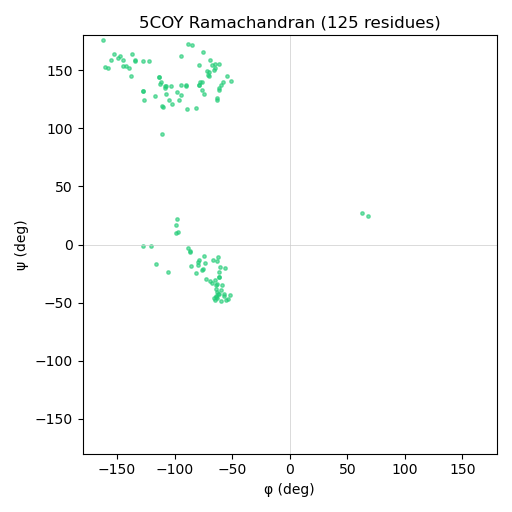.00 14.05 15 ILE B N 1
ATOM 605 C CA . ILE B 1 12 ? 2.646 27.873 1.418 1.00 13.64 15 ILE B CA 1
ATOM 606 C C . ILE B 1 12 ? 2.644 29.203 2.180 1.00 14.34 15 ILE B C 1
ATOM 607 O O . ILE B 1 12 ? 3.627 29.931 2.184 1.00 15.46 15 ILE B O 1
ATOM 612 N N . ALA B 1 13 ? 1.523 29.525 2.812 1.00 13.94 16 ALA B N 1
ATOM 613 C CA . ALA B 1 13 ? 1.321 30.869 3.334 1.00 14.98 16 ALA B CA 1
ATOM 614 C C . ALA B 1 13 ? 1.906 31.096 4.729 1.00 17.31 16 ALA B C 1
ATOM 615 O O . ALA B 1 13 ? 2.059 32.232 5.154 1.00 19.95 16 ALA B O 1
ATOM 617 N N . ARG B 1 14 ? 2.180 30.017 5.442 1.00 16.13 17 ARG B N 1
ATOM 618 C CA . ARG B 1 14 ? 2.715 30.076 6.803 1.00 16.80 17 ARG B CA 1
ATOM 619 C C . ARG B 1 14 ? 3.850 29.076 6.909 1.00 15.42 17 ARG B C 1
ATOM 620 O O . ARG B 1 14 ? 3.911 28.134 6.124 1.00 15.56 17 ARG B O 1
ATOM 628 N N . PRO B 1 15 ? 4.754 29.270 7.877 1.00 13.82 18 PRO B N 1
ATOM 629 C CA . PRO B 1 15 ? 5.855 28.309 7.989 1.00 13.99 18 PRO B CA 1
ATOM 630 C C . PRO B 1 15 ? 5.372 26.890 8.276 1.00 13.88 18 PRO B C 1
ATOM 631 O O . PRO B 1 15 ? 4.468 26.667 9.093 1.00 14.63 18 PRO B O 1
ATOM 635 N N . LEU B 1 16 ? 5.946 25.938 7.558 1.00 13.00 19 LEU B N 1
ATOM 636 C CA . LEU B 1 16 ? 5.732 24.527 7.829 1.00 14.71 19 LEU B CA 1
ATOM 637 C C . LEU B 1 16 ? 6.327 24.217 9.178 1.00 14.34 19 LEU B C 1
ATOM 638 O O . LEU B 1 16 ? 7.313 24.830 9.560 1.00 14.87 19 LEU B O 1
ATOM 643 N N . PRO B 1 17 ? 5.773 23.235 9.885 1.00 13.23 20 PRO B N 1
ATOM 644 C CA . PRO B 1 17 ? 6.469 22.807 11.103 1.00 12.65 20 PRO B CA 1
ATOM 645 C C . PRO B 1 17 ? 7.851 22.237 10.754 1.00 12.30 20 PRO B C 1
ATOM 646 O O . PRO B 1 17 ? 7.953 21.328 9.928 1.00 11.71 20 PRO B O 1
ATOM 650 N N . ARG B 1 18 ? 8.895 22.787 11.363 1.00 11.12 21 ARG B N 1
ATOM 651 C CA . ARG B 1 18 ? 10.258 22.365 11.069 1.00 10.44 21 ARG B CA 1
ATOM 652 C C . ARG B 1 18 ? 10.445 20.879 11.352 1.00 11.97 21 ARG B C 1
ATOM 653 O O . ARG B 1 18 ? 11.167 20.190 10.631 1.00 11.44 21 ARG B O 1
ATOM 661 N N . ALA B 1 19 ? 9.772 20.384 12.386 1.00 12.07 22 ALA B N 1
ATOM 662 C CA . ALA B 1 19 ? 9.891 18.987 12.772 1.00 12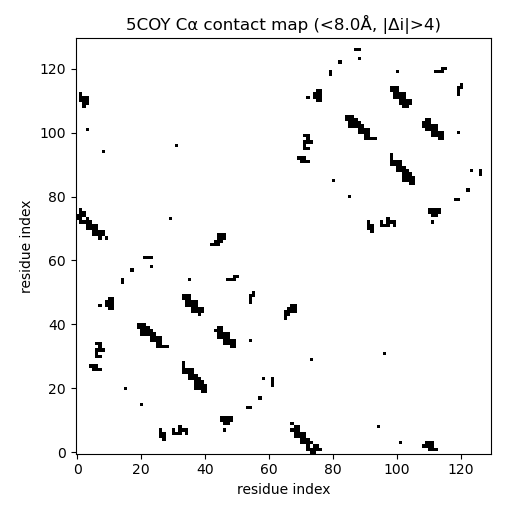.99 22 ALA B CA 1
ATOM 663 C C . ALA B 1 19 ? 9.422 18.017 11.678 1.00 13.58 22 ALA B C 1
ATOM 664 O O . ALA B 1 19 ? 9.786 16.829 11.670 1.00 15.67 22 ALA B O 1
ATOM 666 N N . HIS B 1 20 ? 8.565 18.501 10.795 1.00 11.65 23 HIS B N 1
ATOM 667 C CA . HIS B 1 20 ? 7.977 17.632 9.790 1.00 11.00 23 HIS B CA 1
ATOM 668 C C . HIS B 1 20 ? 8.836 17.487 8.531 1.00 10.80 23 HIS B C 1
ATOM 669 O O . HIS B 1 20 ? 8.498 16.720 7.646 1.00 12.08 23 HIS B O 1
ATOM 676 N N . ILE B 1 21 ? 9.915 18.242 8.421 1.00 10.92 24 ILE B N 1
ATOM 677 C CA . ILE B 1 21 ? 10.648 18.320 7.164 1.00 11.13 24 ILE B CA 1
ATOM 678 C C . ILE B 1 21 ? 11.835 17.395 7.175 1.00 11.26 24 ILE B C 1
ATOM 679 O O . ILE B 1 21 ? 12.609 17.408 8.147 1.00 13.07 24 ILE B O 1
ATOM 684 N N . LYS B 1 22 ? 12.009 16.590 6.127 1.00 1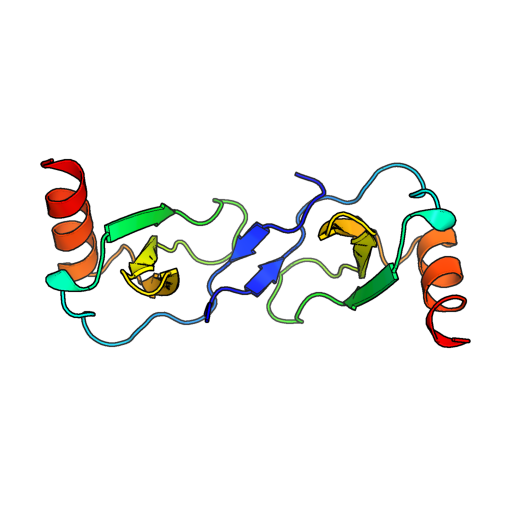1.31 25 LYS B N 1
ATOM 685 C CA . LYS B 1 22 ? 13.217 15.784 6.097 1.00 12.10 25 LYS B CA 1
ATOM 686 C C . LYS B 1 22 ? 14.288 16.260 5.106 1.00 11.20 25 LYS B C 1
ATOM 687 O O . LYS B 1 22 ? 15.463 15.996 5.341 1.00 11.40 25 LYS B O 1
ATOM 693 N N . GLU B 1 23 ? 13.918 16.998 4.061 1.00 9.16 26 GLU B N 1
ATOM 694 C CA . GLU B 1 23 ? 14.933 17.589 3.192 1.00 9.08 26 GLU B CA 1
ATOM 695 C C . GLU B 1 23 ? 14.308 18.711 2.374 1.00 8.94 26 GLU B C 1
ATOM 696 O O . GLU B 1 23 ? 13.108 18.963 2.481 1.00 8.83 26 GLU B O 1
ATOM 702 N N . TYR B 1 24 ? 15.129 19.405 1.587 1.00 9.38 27 TYR B N 1
ATOM 703 C CA . TYR B 1 24 ? 14.614 20.400 0.654 1.00 10.20 27 TYR B CA 1
ATOM 704 C C . TYR B 1 24 ? 15.332 20.279 -0.678 1.00 9.75 27 TYR B C 1
ATOM 705 O O . TYR B 1 24 ? 16.406 19.685 -0.766 1.00 9.39 27 TYR B O 1
ATOM 714 N N . PHE B 1 25 ? 14.757 20.874 -1.717 1.00 9.76 28 PHE B N 1
ATOM 715 C CA . PHE B 1 25 ? 15.506 21.100 -2.965 1.00 9.99 28 PHE B CA 1
ATOM 716 C C . PHE B 1 25 ? 14.963 22.357 -3.603 1.00 10.59 28 PHE B C 1
ATOM 717 O O . PHE B 1 25 ? 13.886 22.789 -3.260 1.00 11.20 28 PHE B O 1
ATOM 725 N N . TYR B 1 26 ? 15.731 22.950 -4.501 1.00 11.32 29 TYR B N 1
ATOM 726 C CA . TYR B 1 26 ? 15.250 24.071 -5.320 1.00 11.27 29 TYR B CA 1
ATOM 727 C C . TYR B 1 26 ? 14.630 23.524 -6.599 1.00 11.75 29 TYR B C 1
ATOM 728 O O . TYR B 1 26 ? 15.176 22.594 -7.203 1.00 12.53 29 TYR B O 1
ATOM 737 N N . THR B 1 27 ? 13.483 24.061 -7.020 1.00 11.83 30 THR B N 1
ATOM 738 C CA . THR B 1 27 ? 12.940 23.627 -8.301 1.00 11.42 30 THR B CA 1
ATOM 739 C C . THR B 1 27 ? 13.870 24.027 -9.439 1.00 11.80 30 THR B C 1
ATOM 740 O O . THR B 1 27 ? 14.670 24.979 -9.342 1.00 12.38 30 THR B O 1
ATOM 744 N N . SER B 1 28 ? 13.761 23.274 -10.523 1.00 12.84 31 SER B N 1
ATOM 745 C CA . SER B 1 28 ? 14.540 23.486 -11.742 1.00 13.70 31 SER B CA 1
ATOM 746 C C . SER B 1 28 ? 14.417 24.894 -12.279 1.00 13.09 31 SER B C 1
ATOM 747 O O . SER B 1 28 ? 13.330 25.503 -12.238 1.00 13.27 31 SER B O 1
ATOM 750 N N . GLY B 1 29 ? 15.507 25.387 -12.847 1.00 14.01 32 GLY B N 1
ATOM 751 C CA . GLY B 1 29 ? 15.514 26.650 -13.560 1.00 14.41 32 GLY B CA 1
ATOM 752 C C . GLY B 1 29 ? 14.621 26.634 -14.795 1.00 15.37 32 GLY B C 1
ATOM 753 O O . GLY B 1 29 ? 14.311 27.684 -15.350 1.00 16.78 32 GLY B O 1
ATOM 754 N N . LYS B 1 30 ? 14.203 25.449 -15.233 1.00 14.86 33 LYS B N 1
ATOM 755 C CA . LYS B 1 30 ? 13.216 25.349 -16.313 1.00 16.00 33 LYS B CA 1
ATOM 756 C C . LYS B 1 30 ? 11.846 25.917 -15.906 1.00 15.23 33 LYS B C 1
ATOM 757 O O . LYS B 1 30 ? 11.100 26.416 -16.756 1.00 15.16 33 LYS B O 1
ATOM 763 N N . CYS B 1 31 ? 11.517 25.834 -14.619 1.00 14.26 34 CYS B N 1
ATOM 764 C CA . CYS B 1 31 ? 10.230 26.324 -14.098 1.00 13.90 34 CYS B CA 1
ATOM 765 C C . CYS B 1 31 ? 10.171 27.853 -14.133 1.00 14.98 34 CYS B C 1
ATOM 766 O O . CYS B 1 31 ? 11.191 28.509 -13.975 1.00 16.36 34 CYS B O 1
ATOM 769 N N . SER B 1 32 ? 8.986 28.420 -14.322 1.00 15.35 35 SER B N 1
ATOM 770 C CA . SER B 1 32 ? 8.865 29.873 -14.468 1.00 17.03 35 SER B CA 1
ATOM 771 C C . SER B 1 32 ? 9.068 30.643 -13.170 1.00 16.32 35 SER B C 1
ATOM 772 O O . SER B 1 32 ? 9.516 31.793 -13.199 1.00 17.20 35 SER B O 1
ATOM 775 N N . ASN B 1 33 ? 8.722 30.020 -12.049 1.00 15.28 36 ASN B N 1
ATOM 776 C CA . ASN B 1 33 ? 8.848 30.616 -10.721 1.00 15.89 36 ASN B CA 1
ATOM 777 C C . ASN B 1 33 ? 9.990 29.969 -9.964 1.00 14.99 36 ASN B C 1
ATOM 778 O O . ASN B 1 33 ? 10.109 28.754 -9.971 1.00 15.13 36 ASN B O 1
ATOM 783 N N . PRO B 1 34 ? 10.813 30.762 -9.277 1.00 15.29 37 PRO B N 1
ATOM 784 C CA . PRO B 1 34 ? 11.794 30.169 -8.366 1.00 14.59 37 PRO B CA 1
ATOM 785 C C . PRO B 1 34 ? 11.062 29.604 -7.168 1.00 13.21 37 PRO B C 1
ATOM 786 O O . PRO B 1 34 ? 10.033 30.157 -6.753 1.00 13.80 37 PRO B O 1
ATOM 790 N N . ALA B 1 35 ? 11.553 28.514 -6.617 1.00 10.86 38 ALA B N 1
ATOM 791 C CA . ALA B 1 35 ? 10.908 27.954 -5.451 1.00 9.97 38 ALA B CA 1
ATOM 792 C C . ALA B 1 35 ? 11.841 27.038 -4.688 1.00 10.14 38 ALA B C 1
ATOM 793 O O . ALA B 1 35 ? 12.759 26.415 -5.242 1.00 11.82 38 ALA B O 1
ATOM 795 N N . VAL B 1 36 ? 11.567 26.951 -3.400 1.00 10.23 39 VAL B N 1
ATOM 796 C CA . VAL B 1 36 ? 12.133 25.946 -2.532 1.00 11.03 39 VAL B CA 1
ATOM 797 C C . VAL B 1 36 ? 11.049 24.907 -2.315 1.00 10.64 39 VAL B C 1
ATOM 798 O O . VAL B 1 36 ? 9.876 25.256 -2.121 1.00 11.83 39 VAL B O 1
ATOM 802 N N . VAL B 1 37 ? 11.403 23.637 -2.371 1.00 9.30 40 VAL B N 1
ATOM 803 C CA . VAL B 1 37 ? 10.463 22.576 -2.035 1.00 9.23 40 VAL B CA 1
ATOM 804 C C . VAL B 1 37 ? 10.916 21.922 -0.744 1.00 8.99 40 VAL B C 1
ATOM 805 O O . VAL B 1 37 ? 12.052 21.427 -0.677 1.00 9.87 40 VAL B O 1
ATOM 809 N N . PHE B 1 38 ? 10.077 21.965 0.294 1.00 8.41 41 PHE B N 1
ATOM 810 C CA . PHE B 1 38 ? 10.334 21.171 1.500 1.00 8.21 41 PHE B CA 1
ATOM 811 C C . PHE B 1 38 ? 9.603 19.857 1.414 1.00 8.16 41 PHE B C 1
ATOM 812 O O . PHE B 1 38 ? 8.381 19.831 1.167 1.00 8.77 41 PHE B O 1
ATOM 820 N N . VAL B 1 39 ? 10.337 18.769 1.644 1.00 8.67 42 VAL B N 1
ATOM 821 C CA . VAL B 1 39 ? 9.753 17.436 1.562 1.00 8.65 42 VAL B CA 1
ATOM 822 C C . VAL B 1 39 ? 9.514 16.952 2.979 1.00 8.68 42 VAL B C 1
ATOM 823 O O . VAL B 1 39 ? 10.445 16.895 3.797 1.00 9.53 42 VAL B O 1
ATOM 827 N N . THR B 1 40 ? 8.261 16.644 3.295 1.00 9.73 43 THR B N 1
ATOM 828 C CA . THR B 1 40 ? 7.897 16.246 4.655 1.00 10.05 43 THR B CA 1
ATOM 829 C C . THR B 1 40 ? 8.116 14.762 4.919 1.00 10.27 43 THR B C 1
ATOM 830 O O . THR B 1 40 ? 8.383 13.973 3.993 1.00 9.54 43 THR B O 1
ATOM 834 N N . ARG B 1 41 ? 7.961 14.365 6.179 1.00 11.11 44 ARG B N 1
ATOM 835 C CA . ARG B 1 41 ? 8.162 12.966 6.543 1.00 13.22 44 ARG B CA 1
ATOM 836 C C . ARG B 1 41 ? 7.179 12.049 5.815 1.00 13.45 44 ARG B C 1
ATOM 837 O O . ARG B 1 41 ? 7.495 10.874 5.560 1.00 15.87 44 ARG B O 1
ATOM 845 N N . LYS B 1 42 ? 5.998 12.563 5.469 1.00 12.58 45 LYS B N 1
ATOM 846 C CA . LYS B 1 42 ? 5.044 11.773 4.686 1.00 12.72 45 LYS B CA 1
ATOM 847 C C . LYS B 1 42 ? 5.083 12.080 3.192 1.00 11.78 45 LYS B C 1
ATOM 848 O O . LYS B 1 42 ? 4.135 11.804 2.455 1.00 11.18 45 LYS B O 1
ATOM 854 N N . ASN B 1 43 ? 6.214 12.629 2.765 1.00 10.58 46 ASN B N 1
ATOM 855 C CA . ASN B 1 43 ? 6.543 12.831 1.349 1.00 10.69 46 ASN B CA 1
ATOM 856 C C . ASN B 1 43 ? 5.695 13.854 0.610 1.00 9.87 46 ASN B C 1
ATOM 857 O O . ASN B 1 43 ? 5.628 13.819 -0.617 1.00 10.26 46 ASN B O 1
ATOM 862 N N . ARG B 1 44 ? 5.116 14.810 1.314 1.00 9.91 47 ARG B N 1
ATOM 863 C CA . ARG B 1 44 ? 4.570 15.946 0.631 1.00 11.16 47 ARG B CA 1
ATOM 864 C C . ARG B 1 44 ? 5.705 16.804 0.064 1.00 10.16 47 ARG B C 1
ATOM 865 O O . ARG B 1 44 ? 6.705 16.914 0.671 1.00 11.21 47 ARG B O 1
ATOM 873 N N . GLN B 1 45 ? 5.469 17.397 -1.083 1.00 9.70 48 GLN B N 1
ATOM 874 C CA . GLN B 1 45 ? 6.426 18.332 -1.671 1.00 9.87 48 GLN B CA 1
ATOM 875 C C . GLN B 1 45 ? 5.833 19.725 -1.627 1.00 9.90 48 GLN B C 1
ATOM 876 O O . GLN B 1 45 ? 5.070 20.103 -2.507 1.00 10.33 48 GLN B O 1
ATOM 882 N N . VAL B 1 46 ? 6.182 20.480 -0.588 1.00 9.34 49 VAL B N 1
ATOM 883 C CA . VAL B 1 46 ? 5.548 21.768 -0.297 1.00 9.04 49 VAL B CA 1
ATOM 884 C C . VAL B 1 46 ? 6.361 22.914 -0.863 1.00 9.04 49 VAL B C 1
ATOM 885 O O . VAL B 1 46 ? 7.541 23.040 -0.546 1.00 9.56 49 VAL B O 1
ATOM 889 N N . CYS B 1 47 ? 5.742 23.749 -1.684 1.00 9.73 50 CYS B N 1
ATOM 890 C CA . CYS B 1 47 ? 6.419 24.907 -2.276 1.00 9.50 50 CYS B CA 1
ATOM 891 C C . CYS B 1 47 ? 6.535 26.073 -1.318 1.00 9.18 50 CYS B C 1
ATOM 892 O O . CYS B 1 47 ? 5.566 26.417 -0.641 1.00 10.06 50 CYS B O 1
ATOM 895 N N . ALA B 1 48 ? 7.696 26.714 -1.299 1.00 9.45 51 ALA B N 1
ATOM 896 C CA . ALA B 1 48 ? 7.939 27.855 -0.404 1.00 10.62 51 ALA B CA 1
ATOM 897 C C . ALA B 1 48 ? 8.726 28.944 -1.108 1.00 11.47 51 ALA B C 1
ATOM 898 O O . ALA B 1 48 ? 9.504 28.698 -2.048 1.00 11.71 51 ALA B O 1
ATOM 900 N N . ASN B 1 49 ? 8.507 30.167 -0.649 1.00 12.41 52 ASN B N 1
ATOM 901 C CA . ASN B 1 49 ? 9.098 31.319 -1.294 1.00 14.74 52 ASN B CA 1
ATOM 902 C C . ASN B 1 49 ? 10.523 31.509 -0.834 1.00 15.21 52 ASN B C 1
ATOM 903 O O . ASN B 1 49 ? 10.750 31.753 0.342 1.00 14.40 52 ASN B O 1
ATOM 908 N N . PRO B 1 50 ? 11.489 31.419 -1.765 1.00 17.20 53 PRO B N 1
ATOM 909 C CA . PRO B 1 50 ? 12.912 31.513 -1.414 1.00 17.91 53 PRO B CA 1
ATOM 910 C C . PRO B 1 50 ? 13.297 32.844 -0.758 1.00 19.81 53 PRO B C 1
ATOM 911 O O . PRO B 1 50 ? 14.344 32.909 -0.117 1.00 20.23 53 PRO B O 1
ATOM 915 N N . GLU B 1 51 ? 12.481 33.886 -0.927 1.00 21.74 54 GLU B N 1
ATOM 916 C CA . GLU B 1 51 ? 12.780 35.204 -0.359 1.00 25.22 54 GLU B CA 1
ATOM 917 C C . GLU B 1 51 ? 12.436 35.331 1.130 1.00 23.24 54 GLU B C 1
ATOM 918 O O . GLU B 1 51 ? 12.912 36.255 1.799 1.00 24.46 54 GLU B O 1
ATOM 924 N N . LYS B 1 52 ? 11.604 34.429 1.648 1.00 20.48 55 LYS B N 1
ATOM 925 C CA . LYS B 1 52 ? 11.121 34.548 3.019 1.00 18.87 55 LYS B CA 1
ATOM 926 C C . LYS B 1 52 ? 12.193 34.143 4.035 1.00 16.49 55 LYS B C 1
ATOM 927 O O . LYS B 1 52 ? 12.902 33.154 3.849 1.00 15.44 55 LYS B O 1
ATOM 933 N N . LYS B 1 53 ? 12.278 34.896 5.130 1.00 15.41 56 LYS B N 1
ATOM 934 C CA . LYS B 1 53 ? 13.261 34.594 6.159 1.00 14.72 56 LYS B CA 1
ATOM 935 C C . LYS B 1 53 ? 13.113 33.164 6.703 1.00 12.61 56 LYS B C 1
ATOM 936 O O . LYS B 1 53 ? 14.114 32.470 6.859 1.00 12.83 56 LYS B O 1
ATOM 942 N N . TRP B 1 54 ? 11.900 32.698 6.991 1.00 11.31 57 TRP B N 1
ATOM 943 C CA . TRP B 1 54 ? 11.805 31.372 7.587 1.00 11.41 57 TRP B CA 1
ATOM 944 C C . TRP B 1 54 ? 12.321 30.300 6.628 1.00 10.73 57 TRP B C 1
ATOM 945 O O . TRP B 1 54 ? 12.910 29.312 7.061 1.00 10.84 57 TRP B O 1
ATOM 956 N N . VAL B 1 55 ? 12.100 30.502 5.332 1.00 10.38 58 VAL B N 1
ATOM 957 C CA . VAL B 1 55 ? 12.528 29.549 4.322 1.00 10.32 58 VAL B CA 1
ATOM 958 C C . VAL B 1 55 ? 14.051 29.479 4.285 1.00 10.81 58 VAL B C 1
ATOM 959 O O . VAL B 1 55 ? 14.648 28.386 4.298 1.00 10.84 58 VAL B O 1
ATOM 963 N N . ARG B 1 56 ? 14.694 30.643 4.288 1.00 11.08 59 ARG B N 1
ATOM 964 C CA . ARG B 1 56 ? 16.151 30.660 4.309 1.00 12.20 59 ARG B CA 1
ATOM 965 C C . ARG B 1 56 ? 16.700 30.037 5.601 1.00 11.95 59 ARG B C 1
ATOM 966 O O . ARG B 1 56 ? 17.697 29.307 5.594 1.00 11.41 59 ARG B O 1
ATOM 974 N N . GLU B 1 57 ? 16.055 30.338 6.719 1.00 10.92 60 GLU B N 1
ATOM 975 C CA . GLU B 1 57 ? 16.494 29.764 8.002 1.00 12.13 60 GLU B CA 1
ATOM 976 C C . GLU B 1 57 ? 16.364 28.242 7.987 1.00 10.37 60 GLU B C 1
ATOM 977 O O . GLU B 1 57 ? 17.254 27.527 8.467 1.00 10.56 60 GLU B O 1
ATOM 983 N N . TYR B 1 58 ? 15.261 27.734 7.447 1.00 9.43 61 TYR B N 1
ATOM 984 C CA . TYR B 1 58 ? 15.085 26.284 7.385 1.00 9.25 61 TYR B CA 1
ATOM 985 C C . TYR B 1 58 ? 16.148 25.633 6.509 1.00 9.42 61 TYR B C 1
ATOM 986 O O . TYR B 1 58 ? 16.708 24.598 6.874 1.00 9.44 61 TYR B O 1
ATOM 995 N N . ILE B 1 59 ? 16.396 26.212 5.333 1.00 10.25 62 ILE B N 1
ATOM 996 C CA . ILE B 1 59 ? 17.450 25.728 4.455 1.00 9.74 62 ILE B CA 1
ATOM 997 C C . ILE B 1 59 ? 18.779 25.704 5.178 1.00 10.76 62 ILE B C 1
ATOM 998 O O . ILE B 1 59 ? 19.505 24.700 5.111 1.00 10.39 62 ILE B O 1
ATOM 1003 N N . ASN B 1 60 ? 19.114 26.794 5.863 1.00 11.03 63 ASN B N 1
ATOM 1004 C CA . ASN B 1 60 ? 20.396 26.835 6.551 1.00 11.74 63 ASN B CA 1
ATOM 1005 C C . ASN B 1 60 ? 20.480 25.708 7.574 1.00 10.79 63 ASN B C 1
ATOM 1006 O O . ASN B 1 60 ? 21.510 25.054 7.690 1.00 11.21 63 ASN B O 1
ATOM 1011 N N . SER B 1 61 ? 19.380 25.434 8.262 1.00 11.55 64 SER B N 1
ATOM 1012 C CA A SER B 1 61 ? 19.311 24.378 9.268 0.36 11.51 64 SER B CA 1
ATOM 1013 C CA B SER B 1 61 ? 19.392 24.393 9.277 0.64 10.93 64 SER B CA 1
ATOM 1014 C C . SER B 1 61 ? 19.530 23.006 8.647 1.00 12.18 64 SER B C 1
ATOM 1015 O O . SER B 1 61 ? 20.252 22.165 9.182 1.00 12.64 64 SER B O 1
ATOM 1020 N N . LEU B 1 62 ? 18.897 22.781 7.495 1.00 10.92 65 LEU B N 1
ATOM 1021 C CA . LEU B 1 62 ? 19.014 21.492 6.814 1.00 11.13 65 LEU B CA 1
ATOM 1022 C C . LEU B 1 62 ? 20.453 21.291 6.305 1.00 11.94 65 LEU B C 1
ATOM 1023 O O . LEU B 1 62 ? 20.970 20.180 6.320 1.00 13.16 65 LEU B O 1
ATOM 1028 N N . GLU B 1 63 ? 21.122 22.369 5.912 1.00 11.15 66 GLU B N 1
ATOM 1029 C CA . GLU B 1 63 ? 22.496 22.263 5.416 1.00 13.00 66 GLU B CA 1
ATOM 1030 C C . GLU B 1 63 ? 23.519 21.987 6.525 1.00 13.58 66 GLU B C 1
ATOM 1031 O O . GLU B 1 63 ? 24.635 21.579 6.234 1.00 13.26 66 GLU B O 1
ATOM 1037 N N . MET B 1 64 ? 23.129 22.206 7.785 1.00 15.20 67 MET B N 1
ATOM 1038 C CA . MET B 1 64 ? 24.016 21.972 8.929 1.00 17.98 67 MET B CA 1
ATOM 1039 C C . MET B 1 64 ? 24.065 20.504 9.266 1.00 21.33 67 MET B C 1
ATOM 1040 O O . MET B 1 64 ? 24.941 20.069 10.014 1.00 21.95 67 MET B O 1
ATOM 1045 N N . SER B 1 65 ? 23.104 19.762 8.717 1.00 24.15 68 SER B N 1
ATOM 1046 C CA . SER B 1 65 ? 22.996 18.321 8.923 1.00 26.87 68 SER B CA 1
ATOM 1047 C C . SER B 1 65 ? 23.042 17.965 10.403 1.00 27.82 68 SER B C 1
ATOM 1048 O O . SER B 1 65 ? 23.711 16.991 10.779 1.00 27.08 68 SER B O 1
#

Sequence (130 aa):
SSDTTPCCFAYIARPLPRAHIKEYFYTSGKCSNPAVVFVTRKNRQVCANPEKKWVREYINSLEMSSSDTTPCCFAYIARPLPRAHIKEYFYTSGKCSNPAVVFV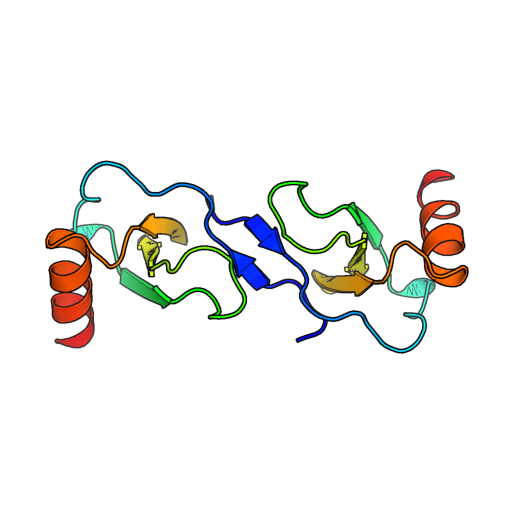TRKNRQVCANPEKKWVREYINSSLEMS

Nearest PDB structures (foldseek):
  5l2u-assembly2_H-2  TM=1.000E+00  e=1.873E-11  Homo sapiens
  1u4r-assembly1_B  TM=9.921E-01  e=3.126E-11  Homo sapiens
  5cor-assembly1_I  TM=9.513E-01  e=9.341E-09  Homo sapiens
  2x6l-assembly1_A  TM=9.377E-01  e=1.890E-08  Homo sapiens
  2ra4-assembly1_A  TM=9.580E-01  e=4.357E-07  Homo sapiens

B-factor: mean 19.4, std 9.17, range [8.16, 76.67]